Protein AF-A0A1Q4FJ98-F1 (afdb_monomer_lite)

Structure (mmCIF, N/CA/C/O backbone):
data_AF-A0A1Q4FJ98-F1
#
_entry.id   AF-A0A1Q4FJ98-F1
#
loop_
_atom_site.group_PDB
_atom_site.id
_atom_site.type_symbol
_atom_site.label_atom_id
_atom_site.label_alt_id
_atom_site.label_comp_id
_atom_site.label_asym_id
_atom_site.label_entity_id
_atom_site.label_seq_id
_atom_site.pdbx_PDB_ins_code
_atom_site.Cartn_x
_atom_site.Cartn_y
_atom_site.Cartn_z
_atom_site.occupancy
_atom_site.B_iso_or_equiv
_atom_site.auth_seq_id
_atom_site.auth_comp_id
_atom_site.auth_asym_id
_atom_site.auth_atom_id
_atom_site.pdbx_PDB_model_num
ATOM 1 N N . MET A 1 1 ? 15.335 -19.343 -6.600 1.00 40.91 1 MET A N 1
ATOM 2 C CA . MET A 1 1 ? 15.808 -17.973 -6.317 1.00 40.91 1 MET A CA 1
ATOM 3 C C . MET A 1 1 ? 14.647 -17.256 -5.630 1.00 40.91 1 MET A C 1
ATOM 5 O O . MET A 1 1 ? 13.752 -16.817 -6.326 1.00 40.91 1 MET A O 1
ATOM 9 N N . HIS A 1 2 ? 14.565 -17.251 -4.293 1.00 49.06 2 HIS A N 1
ATOM 10 C CA . HIS A 1 2 ? 13.415 -16.689 -3.549 1.00 49.06 2 HIS A CA 1
ATOM 11 C C . HIS A 1 2 ? 13.889 -15.594 -2.581 1.00 49.06 2 HIS A C 1
ATOM 13 O O . HIS A 1 2 ? 13.804 -15.728 -1.364 1.00 49.06 2 HIS A O 1
ATOM 19 N N . GLY A 1 3 ? 14.487 -14.534 -3.135 1.00 48.78 3 GLY A N 1
ATOM 20 C CA . GLY A 1 3 ? 14.919 -13.362 -2.363 1.00 48.78 3 GLY A CA 1
ATOM 21 C C . GLY A 1 3 ? 13.777 -12.392 -2.029 1.00 48.78 3 GLY A C 1
ATOM 22 O O . GLY A 1 3 ? 13.873 -11.668 -1.043 1.00 48.78 3 GLY A O 1
ATOM 23 N N . GLY A 1 4 ? 12.685 -12.415 -2.806 1.00 58.50 4 GLY A N 1
ATOM 24 C CA . GLY A 1 4 ? 11.547 -11.500 -2.651 1.00 58.50 4 GLY A CA 1
ATOM 25 C C . GLY A 1 4 ? 10.747 -11.717 -1.364 1.00 58.50 4 GLY A C 1
ATOM 26 O O . GLY A 1 4 ? 10.476 -10.758 -0.647 1.00 58.50 4 GLY A O 1
ATOM 27 N N . ASP A 1 5 ? 10.457 -12.973 -1.012 1.00 56.66 5 ASP A N 1
ATOM 28 C CA . ASP A 1 5 ? 9.618 -13.295 0.155 1.00 56.66 5 ASP A CA 1
ATOM 29 C C . ASP A 1 5 ? 10.270 -12.898 1.485 1.00 56.66 5 ASP A C 1
ATOM 31 O O . ASP A 1 5 ? 9.599 -12.459 2.420 1.00 56.66 5 ASP A O 1
ATOM 35 N N . ARG A 1 6 ? 11.603 -12.999 1.571 1.00 53.47 6 ARG A N 1
ATOM 36 C CA . ARG A 1 6 ? 12.344 -12.595 2.774 1.00 53.47 6 ARG A CA 1
ATOM 37 C C . ARG A 1 6 ? 12.399 -11.079 2.925 1.00 53.47 6 ARG A C 1
ATOM 39 O O . ARG A 1 6 ? 12.205 -10.597 4.035 1.00 53.47 6 ARG A O 1
ATOM 46 N N . ALA A 1 7 ? 12.591 -10.337 1.834 1.00 56.28 7 ALA A N 1
ATOM 47 C CA . ALA A 1 7 ? 12.561 -8.874 1.866 1.00 56.28 7 ALA A CA 1
ATOM 48 C C . ALA A 1 7 ? 11.174 -8.342 2.273 1.00 56.28 7 ALA A C 1
ATOM 50 O O . ALA A 1 7 ? 11.081 -7.425 3.084 1.00 56.28 7 ALA A O 1
ATOM 51 N N . TRP A 1 8 ? 10.103 -8.982 1.797 1.00 55.72 8 TRP A N 1
ATOM 52 C CA . TRP A 1 8 ? 8.722 -8.667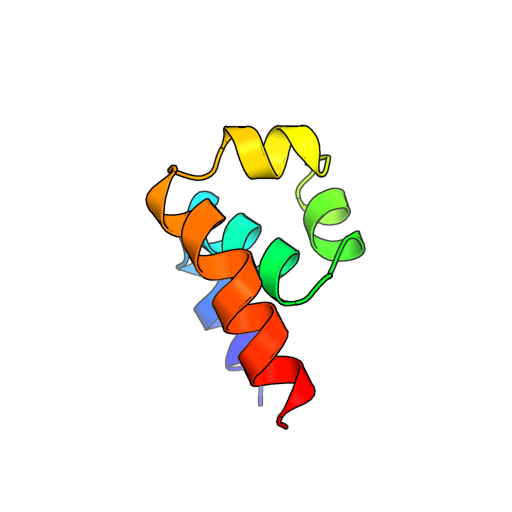 2.172 1.00 55.72 8 TRP A CA 1
ATOM 53 C C . TRP A 1 8 ? 8.414 -8.936 3.654 1.00 55.72 8 TRP A C 1
ATOM 55 O O . TRP A 1 8 ? 7.690 -8.176 4.294 1.00 55.72 8 TRP A O 1
ATOM 65 N N . SER A 1 9 ? 8.982 -10.002 4.229 1.00 59.41 9 SER A N 1
ATOM 66 C CA . SER A 1 9 ? 8.719 -10.390 5.624 1.00 59.41 9 SER A CA 1
ATOM 67 C C . SER A 1 9 ? 9.324 -9.458 6.687 1.00 59.41 9 SER A C 1
ATOM 69 O O . SER A 1 9 ? 8.828 -9.435 7.811 1.00 59.41 9 SER A O 1
ATOM 71 N N . VAL A 1 10 ? 10.364 -8.688 6.342 1.00 66.06 10 VAL A N 1
ATOM 72 C CA . VAL A 1 10 ? 11.082 -7.783 7.268 1.00 66.06 10 VAL A CA 1
ATOM 73 C C . VAL A 1 10 ? 10.511 -6.357 7.240 1.00 66.06 10 VAL A C 1
ATOM 75 O O . VAL A 1 10 ? 10.768 -5.571 8.147 1.00 66.06 10 VAL A O 1
ATOM 78 N N . GLN A 1 11 ? 9.700 -6.029 6.233 1.00 67.06 11 GLN A N 1
ATOM 79 C CA . GLN A 1 11 ? 9.073 -4.716 6.100 1.00 67.06 11 GLN A CA 1
ATOM 80 C C . GLN A 1 11 ? 7.963 -4.496 7.130 1.00 67.06 11 GLN A C 1
ATOM 82 O O . GLN A 1 11 ? 7.175 -5.399 7.453 1.00 67.06 11 GLN A O 1
ATOM 87 N N . SER A 1 12 ? 7.852 -3.256 7.595 1.00 79.56 12 SER A N 1
ATOM 88 C CA . SER A 1 12 ? 6.708 -2.799 8.376 1.00 79.56 12 SER A CA 1
ATOM 89 C C . SER A 1 12 ? 5.408 -2.951 7.575 1.00 79.56 12 SER A C 1
ATOM 91 O O . SER A 1 12 ? 5.402 -3.011 6.342 1.00 79.56 12 SER A O 1
ATOM 93 N N . THR A 1 13 ? 4.272 -3.024 8.270 1.00 81.62 13 THR A N 1
ATOM 94 C CA . THR A 1 13 ? 2.959 -3.069 7.609 1.00 81.62 13 THR A CA 1
ATOM 95 C C . THR A 1 13 ? 2.744 -1.839 6.717 1.00 81.62 13 THR A C 1
ATOM 97 O O . THR A 1 13 ? 2.186 -1.975 5.635 1.00 81.62 13 THR A O 1
ATOM 100 N N . GLY A 1 14 ? 3.247 -0.663 7.119 1.00 80.81 14 GLY A N 1
ATOM 101 C CA . GLY A 1 14 ? 3.174 0.567 6.323 1.00 80.81 14 GLY A CA 1
ATOM 102 C C . GLY A 1 14 ? 3.943 0.473 5.003 1.00 80.81 14 GLY A C 1
ATOM 103 O O . GLY A 1 14 ? 3.382 0.754 3.949 1.00 80.81 14 GLY A O 1
ATOM 104 N N . GLU A 1 15 ? 5.184 -0.015 5.019 1.00 82.12 15 GLU A N 1
ATOM 105 C CA . GLU A 1 15 ? 5.983 -0.181 3.792 1.00 82.12 15 GLU A CA 1
ATOM 106 C C . GLU A 1 15 ? 5.334 -1.164 2.809 1.00 82.12 15 GLU A C 1
ATOM 108 O O . GLU A 1 15 ? 5.293 -0.908 1.605 1.00 82.12 15 GLU A O 1
ATOM 113 N N . ARG A 1 16 ? 4.748 -2.256 3.313 1.00 86.31 16 ARG A N 1
ATOM 114 C CA . ARG A 1 16 ? 4.025 -3.225 2.474 1.00 86.31 16 ARG A CA 1
ATOM 115 C C . ARG A 1 16 ? 2.797 -2.614 1.801 1.00 86.31 16 ARG A C 1
ATOM 117 O O . ARG A 1 16 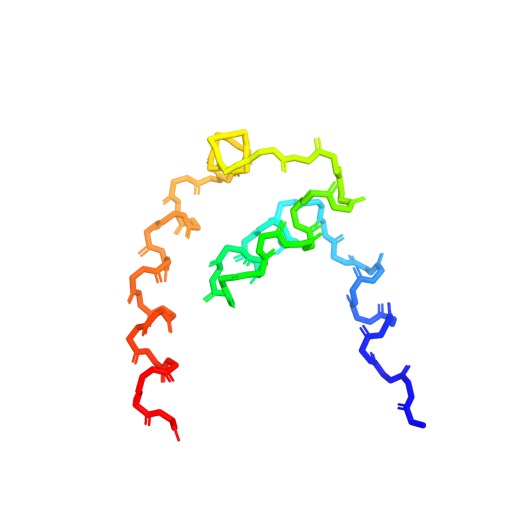? 2.554 -2.877 0.622 1.00 86.31 16 ARG A O 1
ATOM 124 N N . LEU A 1 17 ? 2.049 -1.774 2.519 1.00 87.94 17 LEU A N 1
ATOM 125 C CA . LEU A 1 17 ? 0.916 -1.030 1.962 1.00 87.94 17 LEU A CA 1
ATOM 126 C C . LEU A 1 17 ? 1.375 -0.006 0.915 1.00 87.94 17 LEU A C 1
ATOM 128 O O . LEU A 1 17 ? 0.775 0.070 -0.158 1.00 87.94 17 LEU A O 1
ATOM 132 N N . ALA A 1 18 ? 2.468 0.720 1.177 1.00 83.75 18 ALA A N 1
ATOM 133 C CA . ALA A 1 18 ? 3.043 1.688 0.241 1.00 83.75 18 ALA A CA 1
ATOM 134 C C . ALA A 1 18 ? 3.475 1.023 -1.070 1.00 83.75 18 ALA A C 1
ATOM 136 O O . ALA A 1 18 ? 3.123 1.493 -2.151 1.00 83.75 18 ALA A O 1
ATOM 137 N N . VAL A 1 19 ? 4.184 -0.106 -0.985 1.00 84.62 19 VAL A N 1
ATOM 138 C CA . VAL A 1 19 ? 4.622 -0.877 -2.156 1.00 84.62 19 VAL A CA 1
ATOM 139 C C . VAL A 1 19 ? 3.425 -1.404 -2.945 1.00 84.62 19 VAL A C 1
ATOM 141 O O . VAL A 1 19 ? 3.393 -1.272 -4.168 1.00 84.62 19 VAL A O 1
ATOM 144 N N . ALA A 1 20 ? 2.423 -1.972 -2.266 1.00 89.12 20 ALA A N 1
ATOM 145 C CA . ALA A 1 20 ? 1.231 -2.491 -2.929 1.00 89.12 20 ALA A CA 1
ATOM 146 C C . ALA A 1 20 ? 0.457 -1.386 -3.671 1.00 89.12 20 ALA A C 1
ATOM 148 O O . ALA A 1 20 ? 0.039 -1.596 -4.810 1.00 89.12 20 ALA A O 1
ATOM 149 N N . LEU A 1 21 ? 0.322 -0.199 -3.071 1.00 86.12 21 LEU A N 1
ATOM 150 C CA . LEU A 1 21 ? -0.300 0.962 -3.714 1.00 86.12 21 LEU A CA 1
ATOM 151 C C . LEU A 1 21 ? 0.521 1.468 -4.903 1.00 86.12 21 LEU A C 1
ATOM 153 O O . LEU A 1 21 ? -0.028 1.679 -5.983 1.00 86.12 21 LEU A O 1
ATOM 157 N N . ALA A 1 22 ? 1.834 1.616 -4.736 1.00 83.75 22 ALA A N 1
ATOM 158 C CA . ALA A 1 22 ? 2.709 2.140 -5.777 1.00 83.75 22 ALA A CA 1
ATOM 159 C C . ALA A 1 22 ? 2.793 1.217 -7.008 1.00 83.75 22 ALA A C 1
ATOM 161 O O . ALA A 1 22 ? 2.890 1.699 -8.134 1.00 83.75 22 ALA A O 1
ATOM 162 N N . LEU A 1 23 ? 2.696 -0.101 -6.802 1.00 84.06 23 LEU A N 1
ATOM 163 C CA . LEU A 1 23 ? 2.640 -1.112 -7.864 1.00 84.06 23 LEU A CA 1
ATOM 164 C C . LEU A 1 23 ? 1.219 -1.402 -8.371 1.00 84.0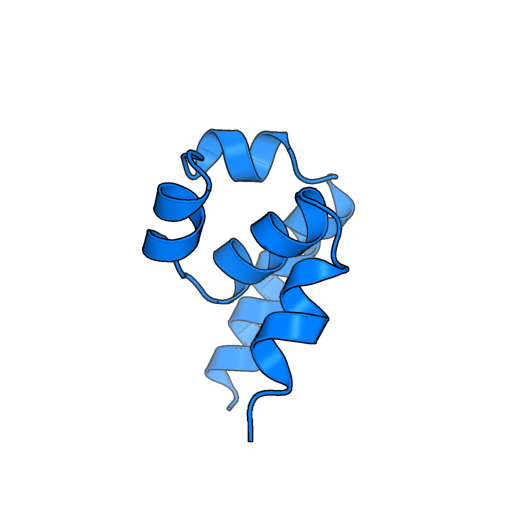6 23 LEU A C 1
ATOM 166 O O . LEU A 1 23 ? 1.047 -2.286 -9.211 1.00 84.06 23 LEU A O 1
ATOM 170 N N . ASN A 1 24 ? 0.199 -0.699 -7.865 1.00 85.69 24 ASN A N 1
ATOM 171 C CA . ASN A 1 24 ? -1.204 -0.913 -8.225 1.00 85.69 24 ASN A CA 1
ATOM 172 C C . ASN A 1 24 ? -1.688 -2.367 -7.984 1.00 85.69 24 ASN A C 1
ATOM 174 O O . ASN A 1 24 ? -2.501 -2.909 -8.735 1.00 85.69 24 ASN A O 1
ATOM 178 N N . ARG A 1 25 ? -1.164 -3.026 -6.940 1.00 89.44 25 ARG A N 1
ATOM 179 C CA . ARG A 1 25 ? -1.452 -4.423 -6.564 1.00 89.44 25 ARG A CA 1
ATOM 180 C C . ARG A 1 25 ? -2.571 -4.505 -5.532 1.00 89.44 25 ARG A C 1
ATOM 182 O O . ARG A 1 25 ? -2.349 -4.789 -4.354 1.00 89.44 25 ARG A O 1
ATOM 189 N N . PHE A 1 26 ? -3.800 -4.278 -5.986 1.00 88.12 26 PHE A N 1
ATOM 190 C CA . PHE A 1 26 ? -4.994 -4.370 -5.135 1.00 88.12 26 PHE A CA 1
ATOM 191 C C . PHE A 1 26 ? -5.200 -5.759 -4.525 1.00 88.12 26 PHE A C 1
ATOM 193 O O . PHE A 1 26 ? -5.716 -5.881 -3.417 1.00 88.12 26 PHE A O 1
ATOM 200 N N . ASP A 1 27 ? -4.758 -6.807 -5.217 1.00 89.44 27 ASP A N 1
ATOM 201 C CA . ASP A 1 27 ? -4.795 -8.177 -4.718 1.00 89.44 27 ASP A CA 1
ATOM 202 C C . ASP A 1 27 ? -3.907 -8.362 -3.477 1.00 89.44 27 ASP A C 1
ATOM 204 O O . ASP A 1 27 ? -4.289 -9.078 -2.555 1.00 89.44 27 ASP A O 1
ATOM 208 N N . TRP A 1 28 ? -2.771 -7.659 -3.394 1.00 92.56 28 TRP A N 1
ATOM 209 C CA . TRP A 1 28 ? -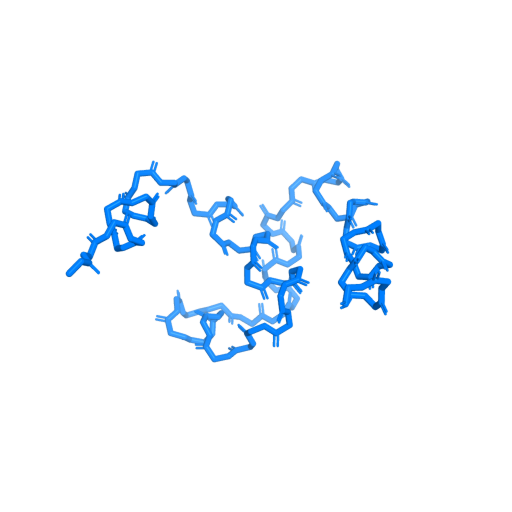1.900 -7.692 -2.215 1.00 92.56 28 TRP A CA 1
ATOM 210 C C . TRP A 1 28 ? -2.510 -6.953 -1.029 1.00 92.56 28 TRP A C 1
ATOM 212 O O . TRP A 1 28 ? -2.449 -7.454 0.091 1.00 92.56 28 TRP A O 1
ATOM 222 N N . LEU A 1 29 ? -3.141 -5.798 -1.269 1.00 91.12 29 LEU A N 1
ATOM 223 C CA . LEU A 1 29 ? -3.898 -5.083 -0.235 1.00 91.12 29 LEU A CA 1
ATOM 224 C C . LEU A 1 29 ? -5.006 -5.974 0.335 1.00 91.12 29 LEU A C 1
ATOM 226 O O . LEU A 1 29 ? -5.099 -6.150 1.549 1.00 91.12 29 LEU A O 1
ATOM 230 N N . SER A 1 30 ? -5.772 -6.617 -0.548 1.00 91.75 30 SER A N 1
ATOM 231 C CA . SER A 1 30 ? -6.859 -7.511 -0.156 1.00 91.75 30 SER A CA 1
ATOM 232 C C . SER A 1 30 ? -6.353 -8.747 0.601 1.00 91.75 30 SER A C 1
ATOM 234 O O . SER A 1 30 ? -6.939 -9.112 1.618 1.00 91.75 30 SER A O 1
ATOM 236 N N . ALA A 1 31 ? -5.221 -9.334 0.195 1.00 91.12 31 ALA A N 1
ATOM 237 C CA . ALA A 1 31 ? -4.580 -10.440 0.915 1.00 91.12 31 ALA A CA 1
ATOM 238 C C . ALA A 1 31 ? -4.082 -10.045 2.319 1.00 91.12 31 ALA A C 1
ATOM 240 O O . ALA A 1 31 ? -4.032 -10.886 3.214 1.00 91.12 31 ALA A O 1
ATOM 241 N N . MET A 1 32 ? -3.739 -8.770 2.525 1.00 90.75 32 MET A N 1
ATOM 242 C CA . MET A 1 32 ? -3.403 -8.212 3.839 1.00 90.75 32 MET A CA 1
ATOM 243 C C . MET A 1 32 ? -4.640 -7.774 4.644 1.00 90.75 32 MET A C 1
ATOM 245 O O . MET A 1 32 ? -4.491 -7.361 5.792 1.00 90.75 32 MET A O 1
ATOM 249 N N . GLY A 1 33 ? -5.846 -7.873 4.073 1.00 92.06 33 GLY A N 1
ATOM 250 C CA . GLY A 1 33 ? -7.096 -7.471 4.719 1.00 92.06 33 GLY A CA 1
ATOM 251 C C . GLY A 1 33 ? -7.365 -5.966 4.699 1.00 92.06 33 GLY A C 1
ATOM 252 O O . GLY A 1 33 ? -8.139 -5.493 5.523 1.00 92.06 33 GLY A O 1
ATOM 253 N N . TYR A 1 34 ? -6.737 -5.221 3.785 1.00 91.62 34 TYR A N 1
ATOM 254 C CA . TYR A 1 34 ? -6.898 -3.771 3.662 1.00 91.62 34 TYR A CA 1
ATOM 255 C C . TYR A 1 34 ? -7.645 -3.380 2.389 1.00 91.62 34 TYR A C 1
ATOM 257 O O . TYR A 1 34 ? -7.389 -3.898 1.299 1.00 91.62 34 TYR A O 1
ATOM 265 N N . THR A 1 35 ? -8.528 -2.393 2.515 1.00 91.06 35 THR A N 1
ATOM 266 C CA . THR A 1 35 ? -9.072 -1.636 1.383 1.00 91.06 35 THR A CA 1
ATOM 267 C C . THR A 1 35 ? -8.129 -0.498 0.972 1.00 91.06 35 THR A C 1
ATOM 269 O O . THR A 1 35 ? -7.209 -0.134 1.703 1.00 91.06 35 THR A O 1
ATOM 272 N N . ILE A 1 36 ? -8.353 0.099 -0.205 1.00 86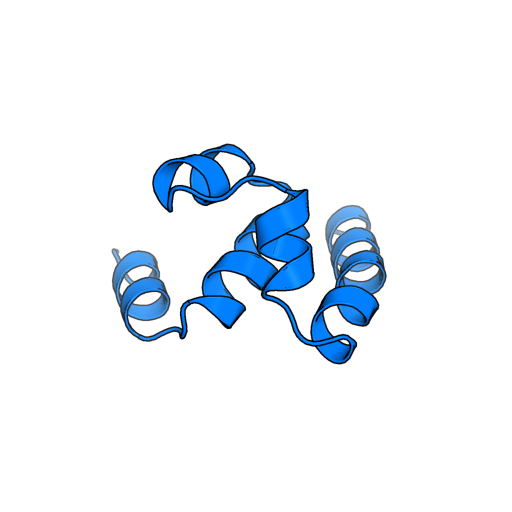.94 36 ILE A N 1
ATOM 273 C CA . ILE A 1 36 ? -7.557 1.246 -0.679 1.00 86.94 36 ILE A CA 1
ATOM 274 C C . ILE A 1 36 ? -7.623 2.434 0.303 1.0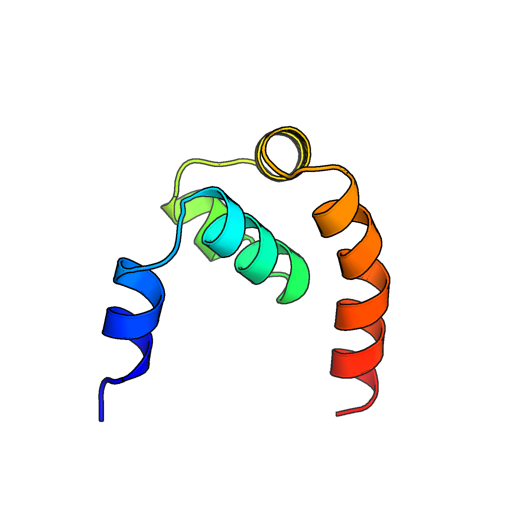0 86.94 36 ILE A C 1
ATOM 276 O O . ILE A 1 36 ? -6.561 2.952 0.644 1.00 86.94 36 ILE A O 1
ATOM 280 N N . PRO A 1 37 ? -8.805 2.868 0.797 1.00 88.19 37 PRO A N 1
ATOM 281 C CA . PRO A 1 37 ? -8.877 3.987 1.737 1.00 88.19 37 PRO A CA 1
ATOM 282 C C . PRO A 1 37 ? -8.158 3.700 3.056 1.00 88.19 37 PRO A C 1
ATOM 284 O O . PRO A 1 37 ? -7.437 4.558 3.547 1.00 88.19 37 PRO A O 1
ATOM 287 N N . GLU A 1 38 ? -8.298 2.487 3.599 1.00 89.94 38 GLU A N 1
ATOM 288 C CA . GLU A 1 38 ? -7.615 2.092 4.838 1.00 89.94 38 GLU A CA 1
ATOM 289 C C . GLU A 1 38 ? -6.100 2.022 4.654 1.00 89.94 38 GLU A C 1
ATOM 291 O O . GLU A 1 38 ? -5.357 2.392 5.557 1.00 89.94 38 GLU A O 1
ATOM 296 N N . ALA A 1 39 ? -5.632 1.566 3.489 1.00 89.38 39 ALA A N 1
ATOM 297 C CA . ALA A 1 39 ? -4.214 1.565 3.164 1.00 89.38 39 ALA A CA 1
ATOM 298 C C . ALA A 1 39 ? -3.656 2.994 3.108 1.00 89.38 39 ALA A C 1
ATOM 300 O O . ALA A 1 39 ? -2.582 3.236 3.642 1.00 89.38 39 ALA A O 1
ATOM 301 N N . ILE A 1 40 ? -4.395 3.938 2.515 1.00 84.94 40 ILE A N 1
ATOM 302 C CA . ILE A 1 40 ? -4.011 5.357 2.458 1.00 84.94 40 ILE A CA 1
ATOM 303 C C . ILE A 1 40 ? -4.017 5.990 3.855 1.00 84.94 40 ILE A C 1
ATOM 305 O O . ILE A 1 40 ? -3.080 6.705 4.183 1.00 84.94 40 ILE A O 1
ATOM 309 N N . ASP A 1 41 ? -5.025 5.704 4.682 1.00 87.12 41 ASP A N 1
ATOM 310 C CA . ASP A 1 41 ? -5.123 6.202 6.064 1.00 87.12 41 ASP A CA 1
ATOM 311 C C . ASP A 1 41 ? -3.986 5.679 6.960 1.00 87.12 41 ASP A C 1
ATOM 313 O O . ASP A 1 41 ? -3.521 6.361 7.870 1.00 87.12 41 ASP A O 1
ATOM 317 N N . ARG A 1 42 ? -3.491 4.466 6.678 1.00 85.62 42 ARG A N 1
ATOM 318 C CA . ARG A 1 42 ? -2.351 3.863 7.387 1.00 85.62 42 ARG A CA 1
ATOM 319 C C . ARG A 1 42 ? -1.001 4.460 7.005 1.00 85.62 42 ARG A C 1
ATOM 321 O O . ARG A 1 42 ? -0.036 4.258 7.741 1.00 85.62 42 ARG A O 1
ATOM 328 N N . LEU A 1 43 ? -0.904 5.063 5.826 1.00 84.56 43 LEU A N 1
ATOM 329 C CA . LEU A 1 43 ? 0.337 5.625 5.324 1.00 84.56 43 LEU A CA 1
ATOM 330 C C . LEU A 1 43 ? 0.512 7.043 5.844 1.00 84.56 43 LEU A C 1
ATOM 332 O O . LEU A 1 43 ? -0.395 7.869 5.762 1.00 84.56 43 LEU A O 1
ATOM 336 N N . ASP A 1 44 ? 1.722 7.351 6.302 1.00 79.12 44 ASP A N 1
ATOM 337 C CA . ASP A 1 44 ? 2.079 8.734 6.583 1.00 79.12 44 ASP A CA 1
ATOM 338 C C . ASP A 1 44 ? 1.959 9.587 5.312 1.00 79.12 44 ASP A C 1
ATOM 340 O O . ASP A 1 44 ? 2.185 9.124 4.188 1.00 79.12 44 ASP A O 1
ATOM 344 N N . GLN A 1 45 ? 1.637 10.869 5.497 1.00 78.00 45 GLN A N 1
ATOM 345 C CA . GLN A 1 45 ? 1.480 11.852 4.415 1.00 78.00 45 GLN A CA 1
ATOM 346 C C . GLN A 1 45 ? 2.676 11.874 3.446 1.00 78.00 45 GLN A C 1
ATOM 348 O O . GLN A 1 45 ? 2.495 12.081 2.246 1.00 78.00 45 GLN A O 1
ATOM 353 N N . GLU A 1 46 ? 3.885 11.618 3.952 1.00 79.25 46 GLU A N 1
ATOM 354 C CA . GLU A 1 46 ? 5.109 11.532 3.151 1.00 79.25 46 GLU A CA 1
ATOM 355 C C . GLU A 1 46 ? 5.056 10.387 2.125 1.00 79.25 46 GLU A C 1
ATOM 357 O O . GLU A 1 46 ? 5.404 10.579 0.961 1.00 79.25 46 GLU A O 1
ATOM 362 N N . TRP A 1 47 ? 4.530 9.221 2.506 1.00 77.56 47 TRP A N 1
ATOM 363 C CA . TRP A 1 47 ? 4.390 8.073 1.607 1.00 77.56 47 TRP A CA 1
ATOM 364 C C . TRP A 1 47 ? 3.311 8.289 0.552 1.00 77.56 47 TRP A C 1
ATOM 366 O O . TRP A 1 47 ? 3.508 7.944 -0.615 1.00 77.56 47 TRP A O 1
ATOM 376 N N . VAL A 1 48 ? 2.189 8.906 0.931 1.00 80.19 48 VAL A N 1
ATOM 377 C CA . VAL A 1 48 ? 1.117 9.252 -0.016 1.00 80.19 48 VAL A CA 1
ATOM 378 C C . VAL A 1 48 ? 1.635 10.218 -1.086 1.00 80.19 48 VAL A C 1
ATOM 380 O O . VAL A 1 48 ? 1.328 10.057 -2.269 1.00 80.19 48 VAL A O 1
ATOM 383 N N . ALA A 1 49 ? 2.490 11.171 -0.702 1.00 84.62 49 ALA A N 1
ATOM 384 C CA . ALA A 1 49 ? 3.113 12.114 -1.627 1.00 84.62 49 ALA A CA 1
ATOM 385 C C . ALA A 1 49 ? 4.081 11.453 -2.630 1.00 84.62 49 ALA A C 1
ATOM 387 O O . ALA A 1 49 ? 4.316 12.008 -3.705 1.00 84.62 49 ALA A O 1
ATOM 388 N N . LEU A 1 50 ? 4.612 10.262 -2.328 1.00 81.12 50 LEU A N 1
ATOM 389 C CA . LEU A 1 50 ? 5.501 9.511 -3.223 1.00 81.12 50 LEU A CA 1
ATOM 390 C C . LEU A 1 50 ? 4.750 8.689 -4.282 1.00 81.12 50 LEU A C 1
ATOM 392 O O . LEU A 1 50 ? 5.333 8.366 -5.320 1.00 81.12 50 LEU A O 1
ATOM 396 N N . ILE A 1 51 ? 3.461 8.391 -4.085 1.00 80.19 51 ILE A N 1
ATOM 397 C CA . ILE A 1 51 ? 2.660 7.574 -5.017 1.00 80.19 51 ILE A CA 1
ATOM 398 C C . ILE A 1 51 ? 2.705 8.117 -6.464 1.00 80.19 51 ILE A C 1
ATOM 400 O O . ILE A 1 51 ? 2.986 7.334 -7.377 1.00 80.19 51 ILE A O 1
ATOM 404 N N . PRO A 1 52 ? 2.512 9.428 -6.734 1.00 81.69 52 PRO A N 1
ATOM 405 C CA . PRO A 1 52 ? 2.589 9.967 -8.095 1.00 81.69 52 PRO A CA 1
ATOM 406 C C . PRO A 1 52 ? 3.989 9.859 -8.714 1.00 81.69 52 PRO A C 1
ATOM 408 O O . PRO A 1 52 ? 4.111 9.690 -9.929 1.00 81.69 52 PRO A O 1
ATOM 411 N N . VAL A 1 53 ? 5.040 9.949 -7.889 1.00 85.12 53 VAL A N 1
ATOM 412 C CA . VAL A 1 53 ? 6.442 9.846 -8.321 1.00 85.12 53 VAL A CA 1
ATOM 413 C C . VAL A 1 53 ? 6.739 8.426 -8.785 1.00 85.12 53 VAL A C 1
ATOM 415 O O . VAL A 1 53 ? 7.242 8.238 -9.893 1.00 85.12 53 VAL A O 1
ATOM 418 N N . VAL A 1 54 ? 6.355 7.423 -7.991 1.00 82.19 54 VAL A N 1
ATOM 419 C CA . VAL A 1 54 ? 6.535 6.014 -8.366 1.00 82.19 54 VAL A CA 1
ATOM 420 C C . VAL A 1 54 ? 5.690 5.667 -9.589 1.00 82.19 54 VAL A C 1
ATOM 422 O O . VAL A 1 54 ? 6.197 5.064 -10.532 1.00 82.19 54 VAL A O 1
ATOM 425 N N . ALA A 1 55 ? 4.437 6.130 -9.643 1.00 82.31 55 ALA A N 1
ATOM 426 C CA . ALA A 1 55 ? 3.582 5.941 -10.812 1.00 82.31 55 ALA A CA 1
ATOM 427 C C . ALA A 1 55 ? 4.191 6.545 -12.090 1.00 82.31 55 ALA A C 1
ATOM 429 O O . ALA A 1 55 ? 3.983 6.017 -13.181 1.00 82.31 55 ALA A O 1
ATOM 430 N N . LYS A 1 56 ? 4.934 7.654 -11.978 1.00 83.62 56 LYS A N 1
ATOM 431 C CA . LYS A 1 56 ? 5.671 8.235 -13.104 1.00 83.62 56 LYS A CA 1
ATOM 432 C C . LYS A 1 56 ? 6.881 7.388 -13.490 1.00 83.62 56 LYS A C 1
ATOM 434 O O . LYS A 1 56 ? 7.011 7.078 -14.667 1.00 83.62 56 LYS A O 1
ATOM 439 N N . ALA A 1 57 ? 7.700 6.971 -12.528 1.00 81.88 57 ALA A N 1
ATOM 440 C CA . ALA A 1 57 ? 8.869 6.131 -12.789 1.00 81.88 57 ALA A CA 1
ATOM 441 C C . ALA A 1 57 ? 8.499 4.808 -13.485 1.00 81.88 57 ALA A C 1
ATOM 443 O O . ALA A 1 57 ? 9.154 4.418 -14.445 1.00 81.88 57 ALA A O 1
ATOM 444 N N . LEU A 1 58 ? 7.406 4.164 -13.063 1.00 77.06 58 LEU A N 1
ATOM 445 C CA . LEU A 1 58 ? 6.933 2.906 -13.652 1.00 77.06 58 LEU A CA 1
ATOM 446 C C . LEU A 1 58 ? 6.405 3.043 -15.087 1.00 77.06 58 LEU A C 1
ATOM 448 O O . LEU A 1 58 ? 6.413 2.064 -15.819 1.00 77.06 58 LEU A O 1
ATOM 452 N N . ARG A 1 59 ? 5.924 4.226 -15.494 1.00 79.19 59 ARG A N 1
ATOM 453 C CA . ARG A 1 59 ? 5.522 4.482 -16.892 1.00 79.19 59 ARG A CA 1
ATOM 454 C C . ARG A 1 59 ? 6.713 4.699 -17.816 1.00 79.19 59 ARG A C 1
ATOM 456 O O . ARG A 1 59 ? 6.595 4.464 -19.012 1.00 79.19 59 ARG A O 1
ATOM 463 N N . ASP A 1 60 ? 7.811 5.187 -17.254 1.00 69.56 60 ASP A N 1
ATOM 464 C CA . ASP A 1 60 ? 9.035 5.517 -17.979 1.00 69.56 60 ASP A CA 1
ATOM 465 C C . ASP A 1 60 ? 9.999 4.296 -18.037 1.00 69.56 60 ASP A C 1
ATOM 467 O O . ASP A 1 60 ? 11.160 4.451 -18.417 1.00 69.56 60 ASP A O 1
ATOM 471 N N . THR A 1 61 ? 9.524 3.093 -17.663 1.00 56.19 61 THR A N 1
ATOM 472 C CA . THR A 1 61 ? 10.243 1.799 -17.684 1.00 56.19 61 THR A CA 1
ATOM 473 C C . THR A 1 61 ? 9.646 0.864 -18.733 1.00 56.19 61 THR A C 1
ATOM 475 O O . THR A 1 61 ? 10.433 0.181 -19.424 1.00 56.19 61 THR A O 1
#

Foldseek 3Di:
DPPPVVVLVPDDPLVQLLVCLLVVPQVSCVVVVHDPVRNVVSHDPVSVVCSVVSVVVVVVD

Radius of gyration: 11.87 Å; chains: 1; bounding box: 25×30×26 Å

pLDDT: mean 79.05, std 12.74, range [40.91, 92.56]

Secondary structure (DSSP, 8-state):
---HHHHHHHS-HHHHHHHHHHTT-HHHHHHTT--HHHHHHHS-HHHHHHHHHHHHHHHT-

Sequence (61 aa):
MHGGDRAWSVQSTGERLAVALALNRFDWLSAMGYTIPEAIDRLDQEWVALIPVVAKALRDT